Protein AF-A0A352VTC6-F1 (afdb_monomer_lite)

Secondary structure (DSSP, 8-state):
-HHHHHHHSPPS--EEEE-SSEEEEE-SSS--EEEESB---EEEE-STT-EEEEEEEEETTEEEEEEE-STT-EEEEEEEE-TTT--EEEEEEEEETTEEEEEEEEE-----

Sequence (112 aa):
MQQVMRFIRPAQRLILTMTDSTVEVRTGRRAPLLLTLDGEERDFDLGDDQTVSARAEWKGETLELRIDVGRGFSVNQSYSLNSETGRMEIEVSSRIRGRRIRTLQVYDRTTR

pLDDT: mean 88.73, std 8.14, range [51.84, 97.44]

Radius of gyration: 13.73 Å; chains: 1; bounding box: 37×29×37 Å

Structure (mmCIF, N/CA/C/O backbone):
data_AF-A0A352VTC6-F1
#
_entry.id   AF-A0A352VTC6-F1
#
loop_
_atom_site.group_PDB
_atom_site.id
_atom_site.type_symbol
_atom_site.label_atom_id
_atom_site.label_alt_id
_atom_site.label_comp_id
_atom_site.label_asym_id
_atom_site.label_entity_id
_atom_site.label_seq_id
_atom_site.pdbx_PDB_ins_code
_atom_site.Cartn_x
_atom_site.Cartn_y
_atom_site.Cartn_z
_atom_site.occupancy
_atom_site.B_iso_or_equiv
_atom_site.auth_seq_id
_atom_site.auth_comp_id
_atom_site.auth_asym_id
_atom_site.auth_atom_id
_atom_site.pdbx_PDB_model_num
ATOM 1 N N . MET A 1 1 ? 6.767 9.154 -16.010 1.00 61.56 1 MET A N 1
ATOM 2 C CA . MET A 1 1 ? 5.787 10.113 -15.438 1.00 61.56 1 MET A CA 1
ATOM 3 C C . MET A 1 1 ? 4.426 9.464 -15.247 1.00 61.56 1 MET A C 1
ATOM 5 O O . MET A 1 1 ? 4.037 9.311 -14.101 1.00 61.56 1 MET A O 1
ATOM 9 N N . GLN A 1 2 ? 3.731 9.026 -16.308 1.00 71.56 2 GLN A N 1
ATOM 10 C CA . GLN A 1 2 ? 2.422 8.367 -16.158 1.00 71.56 2 GLN A CA 1
ATOM 11 C C . GLN A 1 2 ? 2.469 7.161 -15.202 1.00 71.56 2 GLN A C 1
ATOM 13 O O . GLN A 1 2 ? 1.622 7.074 -14.326 1.00 71.56 2 GLN A O 1
ATOM 18 N N . GLN A 1 3 ? 3.504 6.317 -15.292 1.00 74.25 3 GLN A N 1
ATOM 19 C CA . GLN A 1 3 ? 3.705 5.145 -14.423 1.00 74.25 3 GLN A CA 1
ATOM 20 C C . GLN A 1 3 ? 3.735 5.494 -12.927 1.00 74.25 3 GLN A C 1
ATOM 22 O O . GLN A 1 3 ? 2.939 4.977 -12.157 1.00 74.25 3 GLN A O 1
ATOM 27 N N . VAL A 1 4 ? 4.571 6.449 -12.516 1.00 80.06 4 VAL A N 1
ATOM 28 C CA . VAL A 1 4 ? 4.648 6.894 -11.112 1.00 80.06 4 VAL A CA 1
ATOM 29 C C . VAL A 1 4 ? 3.334 7.532 -10.658 1.00 80.06 4 VAL A C 1
ATOM 31 O O . VAL A 1 4 ? 2.844 7.255 -9.567 1.00 80.06 4 VAL A O 1
ATOM 34 N N . MET A 1 5 ? 2.707 8.336 -11.525 1.00 83.44 5 MET A N 1
ATOM 35 C CA . MET A 1 5 ? 1.418 8.965 -11.220 1.00 83.44 5 MET A CA 1
ATOM 36 C C . MET A 1 5 ? 0.308 7.946 -10.981 1.00 83.44 5 MET A C 1
ATOM 38 O O . MET A 1 5 ? -0.637 8.254 -10.257 1.00 83.44 5 MET A O 1
ATOM 42 N N . ARG A 1 6 ? 0.418 6.735 -11.542 1.00 81.25 6 ARG A N 1
ATOM 43 C CA . ARG A 1 6 ? -0.502 5.648 -11.222 1.00 81.25 6 ARG A CA 1
ATOM 44 C C . ARG A 1 6 ? -0.433 5.354 -9.704 1.00 81.25 6 ARG A C 1
ATOM 46 O O . ARG A 1 6 ? -1.481 5.264 -9.074 1.00 81.25 6 ARG A O 1
ATOM 53 N N . PHE A 1 7 ? 0.742 5.277 -9.079 1.00 84.75 7 PHE A N 1
ATOM 54 C CA . PHE A 1 7 ? 0.891 5.001 -7.633 1.00 84.75 7 PHE A CA 1
ATOM 55 C C . PHE A 1 7 ? 0.609 6.196 -6.712 1.00 84.75 7 PHE A C 1
ATOM 57 O O . PHE A 1 7 ? 0.285 6.002 -5.545 1.00 84.75 7 PHE A O 1
ATOM 64 N N . ILE A 1 8 ? 0.707 7.422 -7.228 1.00 88.88 8 ILE A N 1
ATOM 65 C CA . ILE A 1 8 ? 0.456 8.638 -6.439 1.00 88.88 8 ILE A CA 1
ATOM 66 C C . ILE A 1 8 ? -1.031 9.008 -6.413 1.00 88.88 8 ILE A C 1
ATOM 68 O O . ILE A 1 8 ? -1.526 9.509 -5.407 1.00 88.88 8 ILE A O 1
ATOM 72 N N . ARG A 1 9 ? -1.762 8.803 -7.518 1.00 88.56 9 ARG A N 1
ATOM 73 C CA . ARG A 1 9 ? -3.162 9.239 -7.609 1.00 88.56 9 ARG A CA 1
ATOM 74 C C . ARG A 1 9 ? -4.067 8.391 -6.707 1.00 88.56 9 ARG A C 1
ATOM 76 O O . ARG A 1 9 ? -4.066 7.169 -6.872 1.00 88.56 9 ARG A O 1
ATOM 83 N N . PRO A 1 10 ? -4.921 9.015 -5.874 1.00 89.81 10 PRO A N 1
ATOM 84 C CA . PRO A 1 10 ? -5.865 8.281 -5.043 1.00 89.81 10 PRO A CA 1
ATOM 85 C C . PRO A 1 10 ? -6.799 7.432 -5.901 1.00 89.81 10 PRO A C 1
ATOM 87 O O . PRO A 1 10 ? -7.270 7.865 -6.965 1.00 89.81 10 PRO A O 1
ATOM 90 N N . ALA A 1 11 ? -7.015 6.193 -5.468 1.00 90.31 11 ALA A N 1
ATOM 91 C CA . ALA A 1 11 ? -8.016 5.308 -6.036 1.00 90.31 11 ALA A CA 1
ATOM 92 C C . ALA A 1 11 ? -9.411 5.765 -5.597 1.00 90.31 11 ALA A C 1
ATOM 94 O O . ALA A 1 11 ? -9.553 6.449 -4.595 1.00 90.31 11 ALA A O 1
ATOM 95 N N . GLN A 1 12 ? -10.456 5.396 -6.339 1.00 90.94 12 GLN A N 1
ATOM 96 C CA . GLN A 1 12 ? -11.822 5.645 -5.858 1.00 90.94 12 GLN A CA 1
ATOM 97 C C . GLN A 1 12 ? -12.165 4.726 -4.679 1.00 90.94 12 GLN A C 1
ATOM 99 O O . GLN A 1 12 ? -12.938 5.089 -3.801 1.00 90.94 12 GLN A O 1
ATOM 104 N N . ARG A 1 13 ? -11.589 3.522 -4.676 1.00 91.25 13 ARG A N 1
ATOM 105 C CA . ARG A 1 13 ? -11.768 2.517 -3.638 1.00 91.25 13 ARG A CA 1
ATOM 106 C C . ARG A 1 13 ? -10.431 1.853 -3.356 1.00 91.25 13 ARG A C 1
ATOM 108 O O . ARG A 1 13 ? -9.729 1.462 -4.288 1.00 91.25 13 ARG A O 1
ATOM 115 N N . LEU A 1 14 ? -10.131 1.704 -2.076 1.00 92.50 14 LEU A N 1
ATOM 116 C CA . LEU A 1 14 ? -9.025 0.914 -1.566 1.00 92.50 14 LEU A CA 1
ATOM 117 C C . LEU A 1 14 ? -9.599 -0.268 -0.784 1.00 92.50 14 LEU A C 1
ATOM 119 O O . LEU A 1 14 ? -10.533 -0.105 -0.002 1.00 92.50 14 LEU A O 1
ATOM 123 N N . ILE A 1 15 ? -9.050 -1.454 -1.015 1.00 93.31 15 ILE A N 1
ATOM 124 C CA . ILE A 1 15 ? -9.311 -2.653 -0.226 1.00 93.31 15 ILE A CA 1
ATOM 125 C C . ILE A 1 15 ? -7.953 -3.148 0.258 1.00 93.31 15 ILE A C 1
ATOM 127 O O . ILE A 1 15 ? -7.052 -3.363 -0.555 1.00 93.31 15 ILE A O 1
ATOM 131 N N . LEU A 1 16 ? -7.830 -3.294 1.573 1.00 92.88 16 LEU A N 1
ATOM 132 C CA . LEU A 1 16 ? -6.693 -3.921 2.229 1.00 92.88 16 LEU A CA 1
ATOM 133 C C . LEU A 1 16 ? -7.184 -5.229 2.841 1.00 92.88 16 LEU A C 1
ATOM 135 O O . LEU A 1 16 ? -8.102 -5.212 3.662 1.00 92.88 16 LEU A O 1
ATOM 139 N N . THR A 1 17 ? -6.587 -6.341 2.430 1.00 94.25 17 THR A N 1
ATOM 140 C CA . THR A 1 17 ? -6.796 -7.649 3.060 1.00 94.25 17 THR A CA 1
ATOM 141 C C . THR A 1 17 ? -5.510 -8.003 3.783 1.00 94.25 17 THR A C 1
ATOM 143 O O . THR A 1 17 ? -4.455 -8.017 3.157 1.00 94.25 17 THR A O 1
ATOM 146 N N . MET A 1 18 ? -5.568 -8.243 5.090 1.00 91.69 18 MET A N 1
ATOM 147 C CA . MET A 1 18 ? -4.368 -8.427 5.907 1.00 91.69 18 MET A CA 1
ATOM 148 C C . MET A 1 18 ? -4.453 -9.703 6.730 1.00 91.69 18 MET A C 1
ATOM 150 O O . MET A 1 18 ? -5.505 -10.016 7.289 1.00 91.69 18 MET A O 1
ATOM 154 N N . THR A 1 19 ? -3.328 -10.406 6.810 1.00 93.00 19 THR A N 1
ATOM 155 C CA . THR A 1 19 ? -3.072 -11.457 7.796 1.00 93.00 19 THR A CA 1
ATOM 156 C C . THR A 1 19 ? -1.996 -10.980 8.773 1.00 93.00 19 THR A C 1
ATOM 158 O O . THR A 1 19 ? -1.553 -9.833 8.727 1.00 93.00 19 THR A O 1
ATOM 161 N N . ASP A 1 20 ? -1.567 -11.866 9.661 1.00 90.25 20 ASP A N 1
ATOM 162 C CA . ASP A 1 20 ? -0.395 -11.680 10.518 1.00 90.25 20 ASP A CA 1
ATOM 163 C C . ASP A 1 20 ? 0.917 -11.438 9.745 1.00 90.25 20 ASP A C 1
ATOM 165 O O . ASP A 1 20 ? 1.827 -10.789 10.252 1.00 90.25 20 ASP A O 1
ATOM 169 N N . SER A 1 21 ? 1.009 -11.950 8.519 1.00 93.31 21 SER A N 1
ATOM 170 C CA . SER A 1 21 ? 2.255 -12.066 7.752 1.00 93.31 21 SER A CA 1
ATOM 171 C C . SER A 1 21 ? 2.184 -11.461 6.352 1.00 93.31 21 SER A C 1
ATOM 173 O O . SER A 1 21 ? 3.220 -11.279 5.711 1.00 93.31 21 SER A O 1
ATOM 175 N N . THR A 1 22 ? 0.988 -11.132 5.860 1.00 95.62 22 THR A N 1
ATOM 176 C CA . THR A 1 22 ? 0.792 -10.627 4.497 1.00 95.62 22 THR A CA 1
ATOM 177 C C . THR A 1 22 ? -0.193 -9.471 4.432 1.00 95.62 22 THR A C 1
ATOM 179 O O . THR A 1 22 ? -1.101 -9.339 5.255 1.00 95.62 22 THR A O 1
ATOM 182 N N . VAL A 1 23 ? -0.035 -8.649 3.398 1.00 95.94 23 VAL A N 1
ATOM 183 C CA . VAL A 1 23 ? -1.004 -7.634 2.995 1.00 95.94 23 VAL A CA 1
ATOM 184 C C . VAL A 1 23 ? -1.269 -7.725 1.498 1.00 95.94 23 VAL A C 1
ATOM 186 O O . VAL A 1 23 ? -0.349 -7.744 0.682 1.00 95.94 23 VAL A O 1
ATOM 189 N N . GLU A 1 24 ? -2.546 -7.749 1.133 1.00 95.12 24 GLU A N 1
ATOM 190 C CA . GLU A 1 24 ? -3.018 -7.575 -0.234 1.00 95.12 24 GLU A CA 1
ATOM 191 C C . GLU A 1 24 ? -3.614 -6.172 -0.401 1.00 95.12 24 GLU A C 1
ATOM 193 O O . GLU A 1 24 ? -4.575 -5.801 0.279 1.00 95.12 24 GLU A O 1
ATOM 198 N N . VAL A 1 25 ? -3.077 -5.398 -1.346 1.00 93.25 25 VAL A N 1
ATOM 199 C CA . VAL A 1 25 ? -3.564 -4.057 -1.689 1.00 93.25 25 VAL A CA 1
ATOM 200 C C . VAL A 1 25 ? -4.298 -4.087 -3.025 1.00 93.25 25 VAL A C 1
ATOM 202 O O . VAL A 1 25 ? -3.709 -4.363 -4.073 1.00 93.25 25 VAL A O 1
ATOM 205 N N . ARG A 1 26 ? -5.589 -3.734 -3.016 1.00 92.38 26 ARG A N 1
ATOM 206 C CA . ARG A 1 26 ? -6.444 -3.685 -4.215 1.00 92.38 26 ARG A CA 1
ATOM 207 C C . ARG A 1 26 ? -7.073 -2.312 -4.387 1.00 92.38 26 ARG A C 1
ATOM 209 O O . ARG A 1 26 ? -7.761 -1.803 -3.511 1.00 92.38 26 ARG A O 1
ATOM 216 N N . THR A 1 27 ? -6.878 -1.724 -5.565 1.00 87.94 27 THR A N 1
ATOM 217 C CA . THR A 1 27 ? -7.353 -0.363 -5.890 1.00 87.94 27 THR A CA 1
ATOM 218 C C . THR A 1 27 ? -8.350 -0.316 -7.052 1.00 87.94 27 THR A C 1
ATOM 220 O O . THR A 1 27 ? -8.736 0.762 -7.504 1.00 87.94 27 THR A O 1
ATOM 223 N N . GLY A 1 28 ? -8.724 -1.479 -7.605 1.00 80.38 28 GLY A N 1
ATOM 224 C CA . GLY A 1 28 ? -9.611 -1.611 -8.772 1.00 80.38 28 GLY A CA 1
ATOM 225 C C . GLY A 1 28 ? -9.024 -1.113 -10.100 1.00 80.38 28 GLY A C 1
ATOM 226 O O . GLY A 1 28 ? -9.640 -1.295 -11.142 1.00 80.38 28 GLY A O 1
ATOM 227 N N . ARG A 1 29 ? -7.837 -0.493 -10.080 1.00 74.50 29 ARG A N 1
ATOM 228 C CA . ARG A 1 29 ? -7.151 0.048 -11.264 1.00 74.50 29 ARG A CA 1
ATOM 229 C C . ARG A 1 29 ? -6.013 -0.839 -11.775 1.00 74.50 29 ARG A C 1
ATOM 231 O O . ARG A 1 29 ? -5.450 -0.521 -12.817 1.00 74.50 29 ARG A O 1
ATOM 238 N N . ARG A 1 30 ? -5.599 -1.850 -11.002 1.00 76.69 30 ARG A N 1
ATOM 239 C CA . ARG A 1 30 ? -4.415 -2.694 -11.248 1.00 76.69 30 ARG A CA 1
ATOM 240 C C . ARG A 1 30 ? -4.601 -4.094 -10.688 1.00 76.69 30 ARG A C 1
ATOM 242 O O . ARG A 1 30 ? -5.491 -4.301 -9.857 1.00 76.69 30 ARG A O 1
ATOM 249 N N . ALA A 1 31 ? -3.701 -4.989 -11.097 1.00 82.88 31 ALA A N 1
ATOM 250 C CA . ALA A 1 31 ? -3.441 -6.229 -10.385 1.00 82.88 31 ALA A CA 1
ATOM 251 C C . ALA A 1 31 ? -3.213 -5.950 -8.880 1.00 82.88 31 ALA A C 1
ATOM 253 O O . ALA A 1 31 ? -2.628 -4.913 -8.534 1.00 82.88 31 ALA A O 1
ATOM 254 N N . PRO A 1 32 ? -3.715 -6.819 -7.987 1.00 88.62 32 PRO A N 1
ATOM 255 C CA . PRO A 1 32 ? -3.426 -6.739 -6.560 1.00 88.62 32 PRO A CA 1
ATOM 256 C C . PRO A 1 32 ? -1.921 -6.815 -6.284 1.00 88.62 32 PRO A C 1
ATOM 258 O O . PRO A 1 32 ? -1.212 -7.574 -6.940 1.00 88.62 32 PRO A O 1
ATOM 261 N N . LEU A 1 33 ? -1.447 -6.070 -5.285 1.00 90.44 33 LEU A N 1
ATOM 262 C CA . LEU A 1 33 ? -0.106 -6.262 -4.729 1.00 90.44 33 LEU A CA 1
ATOM 263 C C . LEU A 1 33 ? -0.227 -7.130 -3.479 1.00 90.44 33 LEU A C 1
ATOM 265 O O . LEU A 1 33 ? -0.795 -6.667 -2.493 1.00 90.44 33 LEU A O 1
ATOM 269 N N . LEU A 1 34 ? 0.278 -8.363 -3.531 1.00 94.38 34 LEU A N 1
ATOM 270 C CA . LEU A 1 34 ? 0.356 -9.270 -2.385 1.00 94.38 34 LEU A CA 1
ATOM 271 C C . LEU A 1 34 ? 1.789 -9.299 -1.846 1.00 94.38 34 LEU A C 1
ATOM 273 O O . LEU A 1 34 ? 2.683 -9.866 -2.474 1.00 94.38 34 LEU A O 1
ATOM 277 N N . LEU A 1 35 ? 1.996 -8.689 -0.685 1.00 95.19 35 LEU A N 1
ATOM 278 C CA . LEU A 1 35 ? 3.301 -8.494 -0.055 1.00 95.19 35 LEU A CA 1
ATOM 279 C C . LEU A 1 35 ? 3.377 -9.263 1.264 1.00 95.19 35 LEU A C 1
ATOM 281 O O . LEU A 1 35 ? 2.385 -9.342 1.992 1.00 95.19 35 LEU A O 1
ATOM 285 N N . THR A 1 36 ? 4.554 -9.795 1.587 1.00 95.62 36 THR A N 1
ATOM 286 C CA . THR A 1 36 ? 4.881 -10.209 2.956 1.00 95.62 36 THR A CA 1
ATOM 287 C C . THR A 1 36 ? 5.232 -8.988 3.803 1.00 95.62 36 THR A C 1
ATOM 289 O O . THR A 1 36 ? 5.667 -7.961 3.284 1.00 95.62 36 THR A O 1
ATOM 292 N N . LEU A 1 37 ? 4.978 -9.085 5.108 1.00 94.81 37 LEU A N 1
ATOM 293 C CA . LEU A 1 37 ? 5.193 -8.016 6.093 1.00 94.81 37 LEU A CA 1
ATOM 294 C C . LEU A 1 37 ? 6.568 -8.098 6.782 1.00 94.81 37 LEU A C 1
ATOM 296 O O . LEU A 1 37 ? 6.795 -7.446 7.799 1.00 94.81 37 LEU A O 1
ATOM 300 N N . ASP A 1 38 ? 7.476 -8.900 6.233 1.00 93.62 38 ASP A N 1
ATOM 301 C CA . ASP A 1 38 ? 8.857 -9.119 6.682 1.00 93.62 38 ASP A CA 1
ATOM 302 C C . ASP A 1 38 ? 9.855 -8.102 6.099 1.00 93.62 38 ASP A C 1
ATOM 304 O O . ASP A 1 38 ? 11.046 -8.147 6.409 1.00 93.62 38 ASP A O 1
ATOM 308 N N . GLY A 1 39 ? 9.380 -7.167 5.270 1.00 93.19 39 GLY A N 1
ATOM 309 C CA . GLY A 1 39 ? 10.217 -6.187 4.588 1.00 93.19 39 GLY A CA 1
ATOM 310 C C . GLY A 1 39 ? 10.963 -6.740 3.372 1.00 93.19 39 GLY A C 1
ATOM 311 O O . GLY A 1 39 ? 11.743 -5.989 2.771 1.00 93.19 39 GLY A O 1
ATOM 312 N N . GLU A 1 40 ? 10.727 -7.998 2.982 1.00 95.06 40 GLU A N 1
ATOM 313 C CA . GLU A 1 40 ? 11.310 -8.564 1.768 1.00 95.06 40 GLU A CA 1
ATOM 314 C C . GLU A 1 40 ? 10.767 -7.869 0.517 1.00 95.06 40 GLU A C 1
ATOM 316 O O . GLU A 1 40 ? 9.582 -7.544 0.392 1.00 95.06 40 GLU A O 1
ATOM 321 N N . GLU A 1 41 ? 11.671 -7.625 -0.428 1.00 95.00 41 GLU A N 1
ATOM 322 C CA . GLU A 1 41 ? 11.338 -7.031 -1.714 1.00 95.00 41 GLU A CA 1
ATOM 323 C C . GLU A 1 41 ? 10.878 -8.112 -2.691 1.00 95.00 41 GLU A C 1
ATOM 325 O O . GLU A 1 41 ? 11.492 -9.172 -2.807 1.00 95.00 41 GLU A O 1
ATOM 330 N N . ARG A 1 42 ? 9.777 -7.840 -3.392 1.00 93.75 42 ARG A N 1
ATOM 331 C CA . ARG A 1 42 ? 9.189 -8.732 -4.391 1.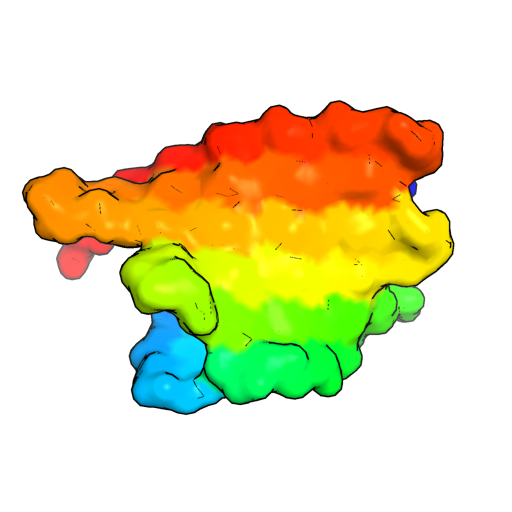00 93.75 42 ARG A CA 1
ATOM 332 C C . ARG A 1 42 ? 8.887 -7.982 -5.672 1.00 93.75 42 ARG A C 1
ATOM 334 O O . ARG A 1 42 ? 8.437 -6.838 -5.634 1.00 93.75 42 ARG A O 1
ATOM 341 N N . ASP A 1 43 ? 9.071 -8.667 -6.790 1.00 93.19 43 ASP A N 1
ATOM 342 C CA . ASP A 1 43 ? 8.750 -8.138 -8.106 1.00 93.19 43 ASP A CA 1
ATOM 343 C C . ASP A 1 43 ? 7.302 -8.453 -8.492 1.00 93.19 43 ASP A C 1
ATOM 345 O O . ASP A 1 43 ? 6.809 -9.568 -8.312 1.00 93.19 43 ASP A O 1
ATOM 349 N N . PHE A 1 44 ? 6.623 -7.457 -9.051 1.00 88.75 44 PHE A N 1
ATOM 350 C CA . PHE A 1 44 ? 5.240 -7.529 -9.500 1.00 88.75 44 PHE A CA 1
ATOM 351 C C . PHE A 1 44 ? 5.157 -7.124 -10.962 1.00 88.75 44 PHE A C 1
ATOM 353 O O . PHE A 1 44 ? 5.507 -5.996 -11.318 1.00 88.75 44 PHE A O 1
ATOM 360 N N . ASP A 1 45 ? 4.637 -8.026 -11.790 1.00 86.81 45 ASP A N 1
ATOM 361 C CA . ASP A 1 45 ? 4.199 -7.694 -13.140 1.00 86.81 45 ASP A CA 1
ATOM 362 C C . ASP A 1 45 ? 2.840 -6.984 -13.076 1.00 86.81 45 ASP A C 1
ATOM 364 O O . ASP A 1 45 ? 1.861 -7.488 -12.519 1.00 86.81 45 ASP A O 1
ATOM 368 N N . LEU A 1 46 ? 2.795 -5.773 -13.618 1.00 77.75 46 LEU A N 1
ATOM 369 C CA . LEU A 1 46 ? 1.609 -4.927 -13.667 1.00 77.75 46 LEU A CA 1
ATOM 370 C C . LEU A 1 46 ? 0.934 -4.939 -15.043 1.00 77.75 46 LEU A C 1
ATOM 372 O O . LEU A 1 46 ? -0.040 -4.201 -15.231 1.00 77.75 46 LEU A O 1
ATOM 376 N N . GLY A 1 47 ? 1.439 -5.742 -15.982 1.00 77.69 47 GLY A N 1
ATOM 377 C CA . GLY A 1 47 ? 1.077 -5.715 -17.394 1.00 77.69 47 GLY A CA 1
ATOM 378 C C . GLY A 1 47 ? 1.746 -4.563 -18.152 1.00 77.69 47 GLY A C 1
ATOM 379 O O . GLY A 1 47 ? 2.432 -3.722 -17.572 1.00 77.69 47 GLY A O 1
ATOM 380 N N . ASP A 1 48 ? 1.532 -4.503 -19.469 1.00 76.06 48 ASP A N 1
ATOM 381 C CA . ASP A 1 48 ? 2.140 -3.505 -20.368 1.00 76.06 48 ASP A CA 1
ATOM 382 C C . ASP A 1 48 ? 3.689 -3.462 -20.300 1.00 76.06 48 ASP A C 1
ATOM 384 O O . ASP A 1 48 ? 4.276 -2.373 -20.326 1.00 76.06 48 ASP A O 1
ATOM 388 N N . ASP A 1 49 ? 4.344 -4.623 -20.157 1.00 77.19 49 ASP A N 1
ATOM 389 C CA . ASP A 1 49 ? 5.801 -4.775 -19.968 1.00 77.19 49 ASP A CA 1
ATOM 390 C C . ASP A 1 49 ? 6.352 -3.991 -18.757 1.00 77.19 49 ASP A C 1
ATOM 392 O O . ASP A 1 49 ? 7.442 -3.406 -18.800 1.00 77.19 49 ASP A O 1
ATOM 396 N N . GLN A 1 50 ? 5.580 -3.920 -17.666 1.00 79.31 50 GLN A N 1
ATOM 397 C CA . GLN A 1 50 ? 5.959 -3.193 -16.452 1.00 79.31 50 GLN A CA 1
ATOM 398 C C . GLN A 1 50 ? 6.121 -4.123 -15.261 1.00 79.31 50 GLN A C 1
ATOM 400 O O . GLN A 1 50 ? 5.142 -4.567 -14.669 1.00 79.31 50 GLN A O 1
ATOM 405 N N . THR A 1 51 ? 7.367 -4.280 -14.829 1.00 88.19 51 THR A N 1
ATOM 406 C CA . THR A 1 51 ? 7.706 -4.858 -13.529 1.00 88.19 51 THR A CA 1
ATOM 407 C C . THR A 1 51 ? 8.039 -3.745 -12.541 1.00 88.19 51 THR A C 1
ATOM 409 O O . THR A 1 51 ? 8.738 -2.787 -12.884 1.00 88.19 51 THR A O 1
ATOM 412 N N . VAL A 1 52 ? 7.530 -3.858 -11.317 1.00 90.56 52 VAL A N 1
ATOM 413 C CA . VAL A 1 52 ? 7.920 -3.008 -10.184 1.00 90.56 52 VAL A CA 1
ATOM 414 C C . VAL A 1 52 ? 8.368 -3.876 -9.027 1.00 90.56 52 VAL A C 1
ATOM 416 O O . VAL A 1 52 ? 7.827 -4.961 -8.841 1.00 90.56 52 VAL A O 1
ATOM 419 N N . SER A 1 53 ? 9.279 -3.363 -8.216 1.00 93.94 53 SER A N 1
ATOM 420 C CA . SER A 1 53 ? 9.699 -4.027 -6.987 1.00 93.94 53 SER A CA 1
ATOM 421 C C . SER A 1 53 ? 8.998 -3.353 -5.817 1.00 93.94 53 SER A C 1
ATOM 423 O O . SER A 1 53 ? 8.918 -2.124 -5.750 1.00 93.94 53 SER A O 1
ATOM 425 N N . ALA A 1 54 ? 8.421 -4.125 -4.908 1.00 95.06 54 ALA A N 1
ATOM 426 C CA . ALA A 1 54 ? 7.715 -3.584 -3.760 1.00 95.06 54 ALA A CA 1
ATOM 427 C C . ALA A 1 54 ? 7.980 -4.399 -2.500 1.00 95.06 54 ALA A C 1
ATOM 429 O O . ALA A 1 54 ? 8.227 -5.599 -2.554 1.00 95.06 54 ALA A O 1
ATOM 430 N N . ARG A 1 55 ? 7.898 -3.724 -1.357 1.00 96.69 55 ARG A N 1
ATOM 431 C CA . ARG A 1 55 ? 8.028 -4.320 -0.028 1.00 96.69 55 ARG A CA 1
ATOM 432 C C . ARG A 1 55 ? 7.056 -3.666 0.939 1.00 96.69 55 ARG A C 1
ATOM 434 O O . ARG A 1 55 ? 6.741 -2.479 0.781 1.00 96.69 55 ARG A O 1
ATOM 441 N N . ALA A 1 56 ? 6.625 -4.424 1.936 1.00 97.31 56 ALA A N 1
ATOM 442 C CA . ALA A 1 56 ? 5.788 -3.940 3.020 1.00 97.31 56 ALA A CA 1
ATOM 443 C C . ALA A 1 56 ? 6.401 -4.316 4.370 1.00 97.31 56 ALA A C 1
ATOM 445 O O . ALA A 1 56 ? 6.948 -5.402 4.534 1.00 97.31 56 ALA A O 1
ATOM 446 N N . GLU A 1 57 ? 6.308 -3.414 5.337 1.00 96.25 57 GLU A N 1
ATOM 447 C CA . GLU A 1 57 ? 6.753 -3.657 6.707 1.00 96.25 57 GLU A CA 1
ATOM 448 C C . GLU A 1 57 ? 5.894 -2.857 7.689 1.00 96.25 57 GLU A C 1
ATOM 450 O O . GLU A 1 57 ? 5.417 -1.763 7.374 1.00 96.25 57 GLU A O 1
ATOM 455 N N . TRP A 1 58 ? 5.717 -3.383 8.898 1.00 93.56 58 TRP A N 1
ATOM 456 C CA . TRP A 1 58 ? 5.141 -2.613 9.996 1.00 93.56 58 TRP A CA 1
ATOM 457 C C . TRP A 1 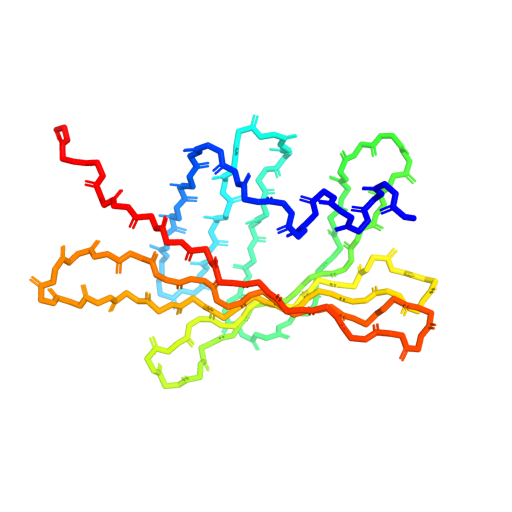58 ? 6.204 -1.740 10.660 1.00 93.56 58 TRP A C 1
ATOM 459 O O . TRP A 1 58 ? 7.297 -2.204 10.989 1.00 93.56 58 TRP A O 1
ATOM 469 N N . LYS A 1 59 ? 5.859 -0.479 10.923 1.00 93.00 59 LYS A N 1
ATOM 470 C CA . LYS A 1 59 ? 6.634 0.433 11.773 1.00 93.00 59 LYS A CA 1
ATOM 471 C C . LYS A 1 59 ? 5.746 0.955 12.885 1.00 93.00 59 LYS A C 1
ATOM 473 O O . LYS A 1 59 ? 5.065 1.965 12.732 1.00 93.00 59 LYS A O 1
ATOM 478 N N . GLY A 1 60 ? 5.753 0.246 14.011 1.00 91.38 60 GLY A N 1
ATOM 479 C CA . GLY A 1 60 ? 4.804 0.509 15.088 1.00 91.38 60 GLY A CA 1
ATOM 480 C C . GLY A 1 60 ? 3.378 0.249 14.603 1.00 91.38 60 GLY A C 1
ATOM 481 O O . GLY A 1 60 ? 3.077 -0.852 14.157 1.00 91.38 60 GLY A O 1
ATOM 482 N N . GLU A 1 61 ? 2.528 1.271 14.659 1.00 90.25 61 GLU A N 1
ATOM 483 C CA . GLU A 1 61 ? 1.111 1.196 14.264 1.00 90.25 61 GLU A CA 1
ATOM 484 C C . GLU A 1 61 ? 0.863 1.528 12.784 1.00 90.25 61 GLU A C 1
ATOM 486 O O . GLU A 1 61 ? -0.277 1.515 12.318 1.00 90.25 61 GLU A O 1
ATOM 491 N N . THR A 1 62 ? 1.923 1.830 12.035 1.00 94.25 62 THR A N 1
ATOM 492 C CA . THR A 1 62 ? 1.840 2.257 10.640 1.00 94.25 62 THR A CA 1
ATOM 493 C C . THR A 1 62 ? 2.351 1.165 9.713 1.00 94.25 62 THR A C 1
ATOM 495 O O . THR A 1 62 ? 3.450 0.636 9.902 1.00 94.25 62 THR A O 1
ATOM 498 N N . LEU A 1 63 ? 1.570 0.847 8.682 1.00 95.31 63 LEU A N 1
ATOM 499 C CA . LEU A 1 63 ? 2.004 -0.040 7.608 1.00 95.31 63 LEU A CA 1
ATOM 500 C C . LEU A 1 63 ? 2.731 0.795 6.551 1.00 95.31 63 LEU A C 1
ATOM 502 O O . LEU A 1 63 ? 2.149 1.695 5.947 1.00 95.31 63 LEU A O 1
ATOM 506 N N . GLU A 1 64 ? 3.996 0.481 6.302 1.00 96.62 64 GLU A N 1
ATOM 507 C CA . GLU A 1 64 ? 4.817 1.150 5.300 1.00 96.62 64 GLU A CA 1
ATOM 508 C C . GLU A 1 64 ? 4.949 0.271 4.063 1.00 96.62 64 GLU A C 1
ATOM 510 O O . GLU A 1 64 ? 5.486 -0.835 4.123 1.00 96.62 64 GLU A O 1
ATOM 515 N N . LEU A 1 65 ? 4.513 0.788 2.918 1.00 95.94 65 LEU A N 1
ATOM 516 C CA . LEU A 1 65 ? 4.804 0.214 1.612 1.00 95.94 65 LEU A CA 1
ATOM 517 C C . LEU A 1 65 ? 5.819 1.079 0.883 1.00 95.94 65 LEU A C 1
ATOM 519 O O . LEU A 1 65 ? 5.674 2.299 0.777 1.00 95.94 65 LEU A O 1
ATOM 523 N N . ARG A 1 66 ? 6.808 0.427 0.282 1.00 95.25 66 ARG A N 1
ATOM 524 C CA . ARG A 1 66 ? 7.714 1.052 -0.678 1.00 95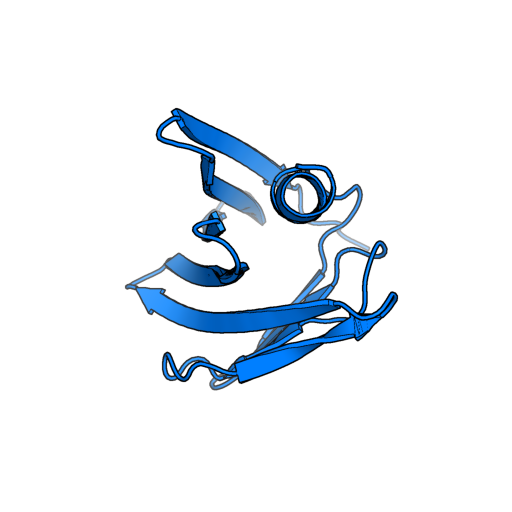.25 66 ARG A CA 1
ATOM 525 C C . ARG A 1 66 ? 7.596 0.343 -2.012 1.00 95.25 66 ARG A C 1
ATOM 527 O O . ARG A 1 66 ? 7.661 -0.877 -2.067 1.00 95.25 66 ARG A O 1
ATOM 534 N N . ILE A 1 67 ? 7.458 1.132 -3.069 1.00 92.88 67 ILE A N 1
ATOM 535 C CA . ILE A 1 67 ? 7.339 0.677 -4.450 1.00 92.88 67 ILE A CA 1
ATOM 536 C C . ILE A 1 67 ? 8.435 1.367 -5.260 1.00 92.88 67 ILE A C 1
ATOM 538 O O . ILE A 1 67 ? 8.435 2.595 -5.399 1.00 92.88 67 ILE A O 1
ATOM 542 N N . ASP A 1 68 ? 9.371 0.588 -5.784 1.00 91.62 68 ASP A N 1
ATOM 543 C CA . ASP A 1 68 ? 10.356 1.019 -6.765 1.00 91.62 68 ASP A CA 1
ATOM 544 C C . ASP A 1 68 ? 9.812 0.773 -8.177 1.00 91.62 68 ASP A C 1
ATOM 546 O O . ASP A 1 68 ? 9.495 -0.346 -8.574 1.00 91.62 68 ASP A O 1
ATOM 550 N N . VAL A 1 69 ? 9.658 1.859 -8.933 1.00 87.25 69 VAL A N 1
ATOM 551 C CA . VAL A 1 69 ? 9.120 1.842 -10.303 1.00 87.25 69 VAL A CA 1
ATOM 552 C C . VAL A 1 69 ? 10.270 1.864 -11.327 1.00 87.25 69 VAL A C 1
ATOM 554 O O . VAL A 1 69 ? 10.053 2.032 -12.529 1.00 87.25 69 VAL A O 1
ATOM 557 N N . GLY A 1 70 ? 11.517 1.745 -10.861 1.00 83.56 70 GLY A N 1
ATOM 558 C CA . GLY A 1 70 ? 12.725 1.833 -11.663 1.00 83.56 70 GLY A CA 1
ATOM 559 C C . GLY A 1 70 ? 13.046 3.258 -12.118 1.00 83.56 70 GLY A C 1
ATOM 560 O O . GLY A 1 70 ? 12.317 4.226 -11.880 1.00 83.56 70 GLY A O 1
ATOM 561 N N . ARG A 1 71 ? 14.189 3.411 -12.805 1.00 80.62 71 ARG A N 1
ATOM 562 C CA . ARG A 1 71 ? 14.646 4.685 -13.409 1.00 80.62 71 ARG A CA 1
ATOM 563 C C . ARG A 1 71 ? 14.717 5.857 -12.410 1.00 80.62 71 ARG A C 1
ATOM 565 O O . ARG A 1 71 ? 14.497 7.012 -12.782 1.00 80.62 71 ARG A O 1
ATOM 572 N N . GLY A 1 72 ? 15.026 5.555 -11.146 1.00 78.50 72 GLY A N 1
ATOM 573 C CA . GLY A 1 72 ? 15.154 6.535 -10.064 1.00 78.50 72 GLY A CA 1
ATOM 574 C C . GLY A 1 72 ? 13.824 7.036 -9.493 1.00 78.50 72 GLY A C 1
ATOM 575 O O . GLY A 1 72 ? 13.808 8.081 -8.838 1.00 78.50 72 GLY A O 1
ATOM 576 N N . PHE A 1 73 ? 12.717 6.332 -9.746 1.00 86.69 73 PHE A N 1
ATOM 577 C CA . PHE A 1 73 ? 11.405 6.651 -9.197 1.00 86.69 73 PHE A CA 1
ATOM 578 C C . PHE A 1 73 ? 11.010 5.660 -8.111 1.00 86.69 73 PHE A C 1
ATOM 580 O O . PHE A 1 73 ? 10.868 4.471 -8.364 1.00 86.69 73 PHE A O 1
ATOM 587 N N . SER A 1 74 ? 10.733 6.182 -6.923 1.00 89.62 74 SER A N 1
ATOM 588 C CA . SER A 1 74 ? 10.148 5.415 -5.826 1.00 89.62 74 SER A CA 1
ATOM 589 C C . SER A 1 74 ? 8.917 6.119 -5.279 1.00 89.62 74 SER A C 1
ATOM 591 O O . SER A 1 74 ? 8.785 7.351 -5.362 1.00 89.62 74 SER A O 1
ATOM 593 N N . VAL A 1 75 ? 8.004 5.322 -4.741 1.00 93.00 75 VAL A N 1
ATOM 594 C CA . VAL A 1 75 ? 6.809 5.766 -4.037 1.00 93.00 75 VAL A CA 1
ATOM 595 C C . VAL A 1 75 ? 6.779 5.070 -2.688 1.00 93.00 75 VAL A C 1
ATOM 597 O O . VAL A 1 75 ? 6.843 3.848 -2.622 1.00 93.00 75 VAL A O 1
ATOM 600 N N . ASN A 1 76 ? 6.677 5.856 -1.626 1.00 95.25 76 ASN A N 1
ATOM 601 C CA . ASN A 1 76 ? 6.426 5.362 -0.282 1.00 95.25 76 ASN A CA 1
ATOM 602 C C . ASN A 1 76 ? 4.981 5.688 0.083 1.00 95.25 76 ASN A C 1
ATOM 604 O O . ASN A 1 76 ? 4.507 6.787 -0.225 1.00 95.25 76 ASN A O 1
ATOM 608 N N . GLN A 1 77 ? 4.304 4.744 0.719 1.00 96.12 77 GLN A N 1
ATOM 609 C CA . GLN A 1 77 ? 2.928 4.854 1.174 1.00 96.12 77 GLN A CA 1
ATOM 610 C C . GLN A 1 77 ? 2.875 4.429 2.638 1.00 96.12 77 GLN A C 1
ATOM 612 O O . GLN A 1 77 ? 3.193 3.289 2.962 1.00 96.12 77 GLN A O 1
ATOM 617 N N . SER A 1 78 ? 2.485 5.360 3.494 1.00 97.44 78 SER A N 1
ATOM 618 C CA . SER A 1 78 ? 2.394 5.183 4.937 1.00 97.44 78 SER A CA 1
ATOM 619 C C . SER A 1 78 ? 0.922 5.121 5.314 1.00 97.44 78 SER A C 1
ATOM 621 O O . SER A 1 78 ? 0.210 6.107 5.131 1.00 97.44 78 SER A O 1
ATOM 623 N N . TYR A 1 79 ? 0.456 3.947 5.731 1.00 96.31 79 TYR A N 1
ATOM 624 C CA . TYR A 1 79 ? -0.946 3.657 6.014 1.00 96.31 79 TYR A CA 1
ATOM 625 C C . TYR A 1 79 ? -1.195 3.694 7.517 1.00 96.31 79 TYR A C 1
ATOM 627 O O . TYR A 1 79 ? -0.605 2.913 8.268 1.00 96.31 79 TYR A O 1
ATOM 635 N N . SER A 1 80 ? -2.133 4.542 7.927 1.00 95.06 80 SER A N 1
ATOM 636 C CA . SER A 1 80 ? -2.552 4.694 9.317 1.00 95.06 80 SER A CA 1
ATOM 637 C C . SER A 1 80 ? -4.069 4.585 9.411 1.00 95.06 80 SER A C 1
ATOM 639 O O . SER A 1 80 ? -4.802 5.302 8.728 1.00 95.06 80 SER A O 1
ATOM 641 N N . LEU A 1 81 ? -4.553 3.685 10.268 1.00 91.31 81 LEU A N 1
ATOM 642 C CA . LEU A 1 81 ? -5.974 3.560 10.577 1.00 91.31 81 LEU A CA 1
ATOM 643 C C . LEU A 1 81 ? -6.269 4.325 11.864 1.00 91.31 81 LEU A C 1
ATOM 645 O O . LEU A 1 81 ? -5.806 3.947 12.936 1.00 91.31 81 LEU A O 1
ATOM 649 N N . ASN A 1 82 ? -7.093 5.362 11.772 1.00 88.56 82 ASN A N 1
ATOM 650 C CA . ASN A 1 82 ? -7.648 5.990 12.958 1.00 88.56 82 ASN A CA 1
ATOM 651 C C . ASN A 1 82 ? -8.700 5.041 13.559 1.00 88.56 82 ASN A C 1
ATOM 653 O O . ASN A 1 82 ? -9.765 4.831 12.976 1.00 88.56 82 ASN A O 1
ATOM 657 N N . SER A 1 83 ? -8.388 4.448 14.710 1.00 83.12 83 SER A N 1
ATOM 658 C CA . SER A 1 83 ? -9.233 3.451 15.378 1.00 83.12 83 SER A CA 1
ATOM 659 C C . SER A 1 83 ? -10.543 4.027 15.923 1.00 83.12 83 SER A C 1
ATOM 661 O O . SER A 1 83 ? -11.540 3.311 15.973 1.00 83.12 83 SER A O 1
ATOM 663 N N . GLU A 1 84 ? -10.570 5.316 16.271 1.00 86.62 84 GLU A N 1
ATOM 664 C CA . GLU A 1 84 ? -11.755 6.004 16.800 1.00 86.62 84 GLU A CA 1
ATOM 665 C C . GLU A 1 84 ? -12.802 6.275 15.712 1.00 86.62 84 GLU A C 1
ATOM 667 O O . GLU A 1 84 ? -14.001 6.116 15.925 1.00 86.62 84 GLU A O 1
ATOM 672 N N . THR A 1 85 ? -12.348 6.681 14.526 1.00 86.56 85 THR A N 1
ATOM 673 C CA . THR A 1 85 ? -13.212 7.100 13.408 1.00 86.56 85 THR A CA 1
ATOM 674 C C . THR A 1 85 ? -13.347 6.038 12.321 1.00 86.56 85 THR A C 1
ATOM 676 O O . THR A 1 85 ? -14.206 6.146 11.447 1.00 86.56 85 THR A O 1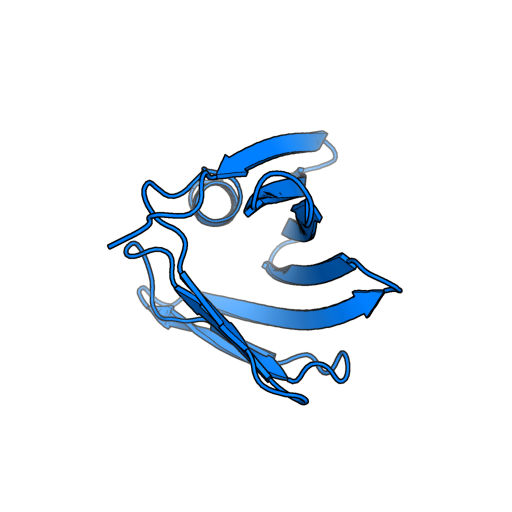
ATOM 679 N N . GLY A 1 86 ? -12.483 5.021 12.330 1.00 86.94 86 GLY A N 1
ATOM 680 C CA . GLY A 1 86 ? -12.372 4.026 11.265 1.00 86.94 86 GLY A CA 1
ATOM 681 C C . GLY A 1 86 ? -11.834 4.582 9.941 1.00 86.94 86 GLY A C 1
ATOM 682 O O . GLY A 1 86 ? -11.934 3.893 8.924 1.00 86.94 86 GLY A O 1
ATOM 683 N N . ARG A 1 87 ? -11.297 5.810 9.920 1.00 92.31 87 ARG A N 1
ATOM 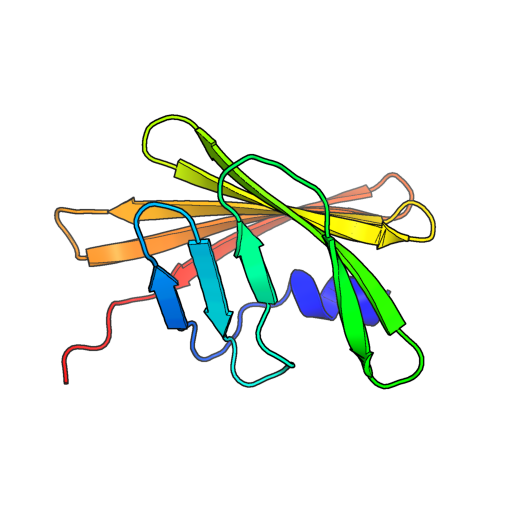684 C CA . ARG A 1 87 ? -10.720 6.430 8.718 1.00 92.31 87 ARG A CA 1
ATOM 685 C C . ARG A 1 87 ? -9.324 5.906 8.433 1.00 92.31 87 ARG A C 1
ATOM 687 O O . ARG A 1 87 ? -8.489 5.827 9.329 1.00 92.31 87 ARG A O 1
ATOM 694 N N . MET A 1 88 ? -9.070 5.602 7.166 1.00 94.69 88 MET A N 1
ATOM 695 C CA . MET A 1 88 ? -7.746 5.244 6.670 1.00 94.69 88 MET A CA 1
ATOM 696 C C . MET A 1 88 ? -7.083 6.479 6.065 1.00 94.69 88 MET A C 1
ATOM 698 O O . MET A 1 88 ? -7.596 7.060 5.105 1.00 94.69 88 MET A O 1
ATOM 702 N N . GLU A 1 89 ? -5.926 6.843 6.598 1.00 95.94 89 GLU A N 1
ATOM 703 C CA . GLU A 1 89 ? -5.066 7.894 6.071 1.00 95.94 89 GLU A CA 1
ATOM 704 C C . GLU A 1 89 ? -3.836 7.276 5.416 1.00 95.94 89 GLU A C 1
ATOM 706 O O . GLU A 1 89 ? -3.246 6.326 5.929 1.00 95.94 89 GLU A O 1
ATOM 711 N N . ILE A 1 90 ? -3.464 7.808 4.253 1.00 96.81 90 ILE A N 1
ATOM 712 C CA . ILE A 1 90 ? -2.308 7.341 3.493 1.00 96.81 90 ILE A CA 1
ATOM 713 C C . ILE A 1 90 ? -1.449 8.540 3.120 1.00 96.81 90 ILE A C 1
ATOM 715 O O . ILE A 1 90 ? -1.814 9.319 2.228 1.00 96.81 90 ILE A O 1
ATOM 719 N N . GLU A 1 91 ? -0.292 8.685 3.764 1.00 96.88 91 GLU A N 1
ATOM 720 C CA . GLU A 1 91 ? 0.728 9.614 3.286 1.00 96.88 91 GLU A CA 1
ATOM 721 C C . GLU A 1 91 ? 1.475 8.956 2.128 1.00 96.88 91 GLU A C 1
ATOM 723 O O . GLU A 1 91 ? 2.176 7.958 2.289 1.00 96.88 91 GLU A O 1
ATOM 728 N N . VAL A 1 92 ? 1.345 9.534 0.937 1.00 95.56 92 VAL A N 1
ATOM 729 C CA . VAL A 1 92 ? 2.076 9.093 -0.248 1.00 95.56 92 VAL A CA 1
ATOM 730 C C . VAL A 1 92 ? 3.172 10.095 -0.553 1.00 95.56 92 VAL A C 1
ATOM 732 O O . VAL A 1 92 ? 2.908 11.278 -0.780 1.00 95.56 92 VAL A O 1
ATOM 735 N N . SER A 1 93 ? 4.413 9.624 -0.607 1.00 94.19 93 SER A N 1
ATOM 736 C CA . SER A 1 93 ? 5.558 10.442 -0.989 1.00 94.19 93 SER A CA 1
ATOM 737 C C . SER A 1 93 ? 6.332 9.816 -2.139 1.00 94.19 93 SER A C 1
ATOM 739 O O . SER A 1 93 ? 6.475 8.602 -2.233 1.00 94.19 93 SER A O 1
ATOM 741 N N . SER A 1 94 ? 6.830 10.648 -3.048 1.00 90.00 94 SER A N 1
ATOM 742 C CA . SER A 1 94 ? 7.618 10.188 -4.190 1.00 90.00 94 SER A CA 1
ATOM 743 C C . SER A 1 94 ? 8.734 11.165 -4.519 1.00 90.00 94 SER A C 1
ATOM 745 O O . SER A 1 94 ? 8.594 12.379 -4.335 1.00 90.00 94 SER A O 1
ATOM 747 N N . ARG A 1 95 ? 9.847 10.637 -5.030 1.00 82.75 95 ARG A N 1
ATOM 748 C CA . ARG A 1 95 ? 10.936 11.424 -5.611 1.00 82.75 95 ARG A CA 1
ATOM 749 C C . ARG A 1 95 ? 10.924 11.233 -7.127 1.00 82.75 95 ARG A C 1
ATOM 751 O O . ARG A 1 95 ? 11.147 10.137 -7.626 1.00 82.75 95 ARG A O 1
ATOM 758 N N . ILE A 1 96 ? 10.674 12.315 -7.862 1.00 78.00 96 ILE A N 1
ATOM 759 C CA . ILE A 1 96 ? 10.586 12.338 -9.326 1.00 78.00 96 ILE A CA 1
ATOM 760 C C . ILE A 1 96 ? 11.588 13.360 -9.851 1.00 78.00 96 ILE A C 1
ATOM 762 O O . ILE A 1 96 ? 11.376 14.561 -9.700 1.00 78.00 96 ILE A O 1
ATOM 766 N N . ARG A 1 97 ? 12.678 12.897 -10.483 1.00 74.38 97 ARG A N 1
ATOM 767 C CA . ARG A 1 97 ? 13.704 13.771 -11.099 1.00 74.38 97 ARG A CA 1
ATOM 768 C C . ARG A 1 97 ? 14.163 14.903 -10.159 1.00 74.38 97 ARG A C 1
ATOM 770 O O . ARG A 1 97 ? 14.130 16.076 -10.516 1.00 74.38 97 ARG A O 1
ATOM 777 N N . GLY A 1 98 ? 14.501 14.550 -8.917 1.00 74.25 98 GLY A N 1
ATOM 778 C CA . GLY A 1 98 ? 14.945 15.501 -7.887 1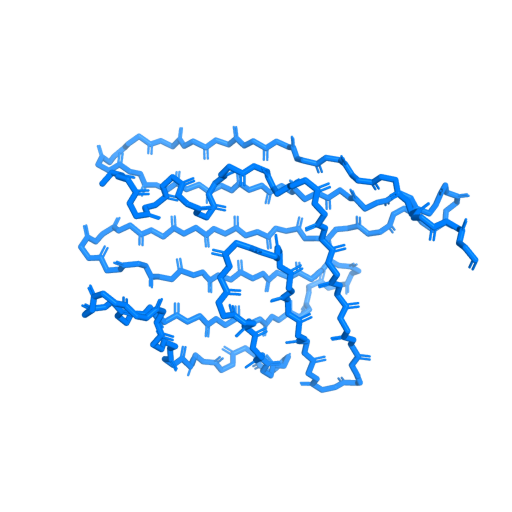.00 74.25 98 GLY A CA 1
ATOM 779 C C . GLY A 1 98 ? 13.831 16.294 -7.192 1.00 74.25 98 GLY A C 1
ATOM 780 O O . GLY A 1 98 ? 14.083 16.897 -6.153 1.00 74.25 98 GLY A O 1
ATOM 781 N N . ARG A 1 99 ? 12.586 16.255 -7.683 1.00 80.69 99 ARG A N 1
ATOM 782 C CA . ARG A 1 99 ? 11.434 16.885 -7.023 1.00 80.69 99 ARG A CA 1
ATOM 783 C C . ARG A 1 99 ? 10.755 15.903 -6.081 1.00 80.69 99 ARG A C 1
ATOM 785 O O . ARG A 1 99 ? 10.542 14.743 -6.433 1.00 80.69 99 ARG A O 1
ATOM 792 N N . ARG A 1 100 ? 10.395 16.373 -4.888 1.00 86.50 100 ARG A N 1
ATOM 793 C CA . ARG A 1 100 ? 9.600 15.604 -3.929 1.00 86.50 100 ARG A CA 1
ATOM 794 C C . ARG A 1 100 ? 8.127 15.953 -4.104 1.00 86.50 100 ARG A C 1
ATOM 796 O O . ARG A 1 100 ? 7.773 17.126 -4.078 1.00 86.50 100 ARG A O 1
ATOM 803 N N . ILE A 1 101 ? 7.289 14.937 -4.258 1.00 89.12 101 ILE A N 1
ATOM 804 C CA . ILE A 1 101 ? 5.831 15.056 -4.209 1.00 89.12 101 ILE A CA 1
ATOM 805 C C . ILE A 1 101 ? 5.363 14.398 -2.916 1.00 89.12 101 ILE A C 1
ATOM 807 O O . ILE A 1 101 ? 5.883 13.348 -2.536 1.00 89.12 101 ILE A O 1
ATOM 811 N N . ARG A 1 102 ? 4.401 15.030 -2.246 1.00 92.94 102 ARG A N 1
ATOM 812 C CA . ARG A 1 102 ? 3.687 14.485 -1.092 1.00 92.94 102 ARG A CA 1
ATOM 813 C C . ARG A 1 102 ? 2.196 14.714 -1.281 1.00 92.94 102 ARG A C 1
ATOM 815 O O . ARG A 1 102 ? 1.799 15.800 -1.697 1.00 92.94 102 ARG A O 1
ATOM 822 N N . THR A 1 103 ? 1.396 13.705 -0.980 1.00 93.75 103 THR A N 1
ATOM 823 C CA . THR A 1 103 ? -0.065 13.782 -0.996 1.00 93.75 103 THR A CA 1
ATOM 824 C C . THR A 1 103 ? -0.616 12.999 0.181 1.00 93.75 103 THR A C 1
ATOM 826 O O . THR A 1 103 ? -0.152 11.890 0.428 1.00 93.75 103 THR A O 1
ATOM 829 N N . LEU A 1 104 ? -1.629 13.543 0.848 1.00 95.38 104 LEU A N 1
ATOM 830 C CA . LEU A 1 104 ? -2.419 12.821 1.837 1.00 95.38 104 LEU A CA 1
ATOM 831 C C . LEU A 1 104 ? -3.695 12.316 1.164 1.00 95.38 104 LEU A C 1
ATOM 833 O O . LEU A 1 104 ? -4.398 13.090 0.511 1.00 95.38 104 LEU A O 1
ATOM 837 N N . GLN A 1 105 ? -3.972 11.025 1.293 1.00 94.94 105 GLN A N 1
ATOM 838 C CA . GLN A 1 105 ? -5.225 10.421 0.853 1.00 94.94 105 GLN A CA 1
ATOM 839 C C . GLN A 1 105 ? -6.013 9.988 2.085 1.00 94.94 105 GLN A C 1
ATOM 841 O O . GLN A 1 105 ? -5.443 9.381 2.986 1.00 94.94 105 GLN A O 1
ATOM 846 N N . VAL A 1 106 ? -7.310 10.284 2.111 1.00 95.38 106 VAL A N 1
ATOM 847 C CA . VAL A 1 106 ? -8.199 9.928 3.221 1.00 95.38 106 VAL A CA 1
ATOM 848 C C . VAL A 1 106 ? -9.347 9.104 2.663 1.00 95.38 106 VAL A C 1
ATOM 850 O O . VAL A 1 106 ? -9.983 9.507 1.688 1.00 95.38 106 VAL A O 1
ATOM 853 N N . TYR A 1 107 ? -9.587 7.944 3.266 1.00 94.12 107 TYR A N 1
ATOM 854 C CA . TYR A 1 107 ? -10.653 7.027 2.890 1.00 94.12 107 TYR A CA 1
ATOM 855 C C . TYR A 1 107 ? -11.536 6.743 4.103 1.00 94.12 107 TYR A C 1
ATOM 857 O O . TYR A 1 107 ? -11.050 6.319 5.154 1.00 94.12 107 TYR A O 1
ATOM 865 N N . ASP A 1 108 ? -12.844 6.925 3.939 1.00 92.50 108 ASP A N 1
ATOM 866 C CA . ASP A 1 108 ? -13.826 6.470 4.918 1.00 92.50 108 ASP A CA 1
ATOM 867 C C . ASP A 1 108 ? -14.090 4.967 4.742 1.00 92.50 108 ASP A C 1
ATOM 869 O O . ASP A 1 108 ? -14.182 4.448 3.620 1.00 92.50 108 ASP A O 1
ATOM 873 N N . ARG A 1 109 ? -14.239 4.247 5.859 1.00 87.38 109 ARG A N 1
ATOM 874 C CA . ARG A 1 109 ? -14.621 2.833 5.832 1.00 87.38 109 ARG A CA 1
ATOM 875 C C . ARG A 1 109 ? -16.030 2.700 5.267 1.00 87.38 109 ARG A C 1
ATOM 877 O O . ARG A 1 109 ? -16.979 3.280 5.783 1.00 87.38 109 ARG A O 1
ATOM 884 N N . THR A 1 110 ? -16.189 1.879 4.234 1.00 83.38 110 THR A N 1
ATOM 885 C CA . THR A 1 110 ? -17.525 1.505 3.767 1.00 83.38 110 THR A CA 1
ATOM 886 C C . THR A 1 110 ? -18.116 0.479 4.733 1.00 83.38 110 THR A C 1
ATOM 888 O O . THR A 1 110 ? -17.655 -0.660 4.782 1.00 83.38 110 THR A O 1
ATOM 891 N N . THR A 1 111 ? -19.126 0.875 5.502 1.00 64.19 111 THR A N 1
ATOM 892 C CA . THR A 1 111 ? -20.005 -0.036 6.238 1.00 64.19 111 THR A CA 1
ATOM 893 C C . THR A 1 111 ? -21.079 -0.537 5.273 1.00 64.19 111 THR A C 1
ATOM 895 O O . THR A 1 111 ? -21.994 0.192 4.898 1.00 64.19 111 THR A O 1
ATOM 898 N N . ARG A 1 112 ? -20.923 -1.766 4.788 1.00 51.84 112 ARG A N 1
ATOM 899 C CA . ARG A 1 112 ? -22.023 -2.538 4.206 1.00 51.84 112 ARG A CA 1
ATOM 900 C C . ARG A 1 112 ? -22.301 -3.717 5.112 1.00 51.84 112 ARG A C 1
ATOM 902 O O . ARG A 1 112 ? -21.303 -4.267 5.627 1.00 51.84 112 ARG A O 1
#

Foldseek 3Di:
DVQLVVVVDQAPDWDWDDDPFWIWIDRPPWDIDIETQPQDWDWDDGDPPFIKIKHWHDDDQWIWIWIGRDPQKIKIWIWHQDPVQRKIWIWIWMQDPNDIDTDIDIDHDDDD